Protein AF-A0A0L0CI53-F1 (afdb_monomer_lite)

Structure (mmCIF, N/CA/C/O backbone):
data_AF-A0A0L0CI53-F1
#
_entry.id   AF-A0A0L0CI53-F1
#
loop_
_atom_site.group_PDB
_atom_site.id
_atom_site.type_symbol
_atom_site.label_atom_id
_atom_site.label_alt_id
_atom_site.label_comp_id
_atom_site.label_asym_id
_atom_site.label_entity_id
_atom_site.label_seq_id
_atom_site.pdbx_PDB_ins_code
_atom_site.Cartn_x
_atom_site.Cartn_y
_atom_site.Cartn_z
_atom_site.occupancy
_atom_site.B_iso_or_equiv
_atom_site.auth_seq_id
_atom_site.auth_comp_id
_atom_site.auth_asym_id
_atom_site.auth_atom_id
_atom_site.pdbx_PDB_model_num
ATOM 1 N N . MET A 1 1 ? 27.842 83.727 13.882 1.00 38.47 1 MET A N 1
ATOM 2 C CA . MET A 1 1 ? 26.531 83.174 14.279 1.00 38.47 1 MET A CA 1
ATOM 3 C C . MET A 1 1 ? 26.817 81.833 14.946 1.00 38.47 1 MET A C 1
ATOM 5 O O . MET A 1 1 ? 27.149 80.881 14.260 1.00 38.47 1 MET A O 1
ATOM 9 N N . TYR A 1 2 ? 26.893 81.824 16.279 1.00 37.38 2 TYR A N 1
ATOM 10 C CA . TYR A 1 2 ? 27.384 80.694 17.076 1.00 37.38 2 TYR A CA 1
ATOM 11 C C . TYR A 1 2 ? 26.205 79.851 17.569 1.00 37.38 2 TYR A C 1
ATOM 13 O O . TYR A 1 2 ? 25.352 80.356 18.299 1.00 37.38 2 TYR A O 1
ATOM 21 N N . ALA A 1 3 ? 26.166 78.577 17.178 1.00 42.28 3 ALA A N 1
ATOM 22 C CA . ALA A 1 3 ? 25.222 77.607 17.710 1.00 42.28 3 ALA A CA 1
ATOM 23 C C . ALA A 1 3 ? 25.764 77.042 19.030 1.00 42.28 3 ALA A C 1
ATOM 25 O O . ALA A 1 3 ? 26.822 76.418 19.082 1.00 42.28 3 ALA A O 1
ATOM 26 N N . ARG A 1 4 ? 25.023 77.303 20.106 1.00 44.59 4 ARG A N 1
ATOM 27 C CA . ARG A 1 4 ? 25.157 76.637 21.400 1.00 44.59 4 ARG A CA 1
ATOM 28 C C . ARG A 1 4 ? 24.640 75.207 21.260 1.00 44.59 4 ARG A C 1
ATOM 30 O O . ARG A 1 4 ? 23.515 75.043 20.802 1.00 44.59 4 ARG A O 1
ATOM 37 N N . LEU A 1 5 ? 25.352 74.217 21.790 1.00 39.12 5 LEU A N 1
ATOM 38 C CA . LEU A 1 5 ? 24.662 73.115 22.455 1.00 39.12 5 LEU A CA 1
ATOM 39 C C . LEU A 1 5 ? 25.511 72.526 23.582 1.00 39.12 5 LEU A C 1
ATOM 41 O O . LEU A 1 5 ? 26.650 72.109 23.409 1.00 39.12 5 LEU A O 1
ATOM 45 N N . PHE A 1 6 ? 24.896 72.577 24.755 1.00 41.94 6 PHE A N 1
ATOM 46 C CA . PHE A 1 6 ? 25.242 71.921 26.001 1.00 41.94 6 PHE A CA 1
ATOM 47 C C . PHE A 1 6 ? 25.458 70.409 25.798 1.00 41.94 6 PHE A C 1
ATOM 49 O O . PHE A 1 6 ? 24.703 69.802 25.051 1.00 41.94 6 PHE A O 1
ATOM 56 N N . LEU A 1 7 ? 26.344 69.767 26.565 1.00 40.34 7 LEU A N 1
ATOM 57 C CA . LEU A 1 7 ? 25.910 69.049 27.770 1.00 40.34 7 LEU A CA 1
ATOM 58 C C . LEU A 1 7 ? 27.085 68.429 28.549 1.00 40.34 7 LEU A C 1
ATOM 60 O O . LEU A 1 7 ? 27.955 67.751 28.021 1.00 40.34 7 LEU A O 1
ATOM 64 N N . LYS A 1 8 ? 27.006 68.717 29.846 1.00 39.88 8 LYS A N 1
ATOM 65 C CA . LYS A 1 8 ? 27.589 68.127 31.052 1.00 39.88 8 LYS A CA 1
ATOM 66 C C . LYS A 1 8 ? 28.218 66.726 30.978 1.00 39.88 8 LYS A C 1
ATOM 68 O O . LYS A 1 8 ? 27.642 65.772 30.469 1.00 39.88 8 LYS A O 1
ATOM 73 N N . LEU A 1 9 ? 29.341 66.653 31.696 1.00 41.97 9 LEU A N 1
ATOM 74 C CA . LEU A 1 9 ? 29.988 65.474 32.258 1.00 41.97 9 LEU A CA 1
ATOM 75 C C . LEU A 1 9 ? 29.020 64.541 32.995 1.00 41.97 9 LEU A C 1
ATOM 77 O O . LEU A 1 9 ? 28.257 65.004 33.842 1.00 41.97 9 LEU A O 1
ATOM 81 N N . SER A 1 10 ? 29.238 63.237 32.837 1.00 42.69 10 SER A N 1
ATOM 82 C CA . SER A 1 10 ? 29.373 62.329 33.983 1.00 42.69 10 SER A CA 1
ATOM 83 C C . SER A 1 10 ? 30.010 61.013 33.543 1.00 42.69 10 SER A C 1
ATOM 85 O O . SER A 1 10 ? 29.496 60.315 32.674 1.00 42.69 10 SER A O 1
ATOM 87 N N . ALA A 1 11 ? 31.149 60.715 34.163 1.00 44.19 11 ALA A N 1
ATOM 88 C CA . ALA A 1 11 ? 31.775 59.405 34.207 1.00 44.19 11 ALA A CA 1
ATOM 89 C C . ALA A 1 11 ? 30.772 58.339 34.650 1.00 44.19 11 ALA A C 1
ATOM 91 O O . ALA A 1 11 ? 29.999 58.625 35.550 1.00 44.19 11 ALA A O 1
ATOM 92 N N . PHE A 1 12 ? 30.841 57.127 34.103 1.00 40.69 12 PHE A N 1
ATOM 93 C CA . PHE A 1 12 ? 30.665 55.897 34.878 1.00 40.69 12 PHE A CA 1
ATOM 94 C C . PHE A 1 12 ? 31.180 54.701 34.070 1.00 40.69 12 PHE A C 1
ATOM 96 O O . PHE A 1 12 ? 30.918 54.557 32.879 1.00 40.69 12 PHE A O 1
ATOM 103 N N . TYR A 1 13 ? 31.973 53.889 34.762 1.00 40.25 13 TYR A N 1
ATOM 104 C CA . TYR A 1 13 ? 32.570 52.628 34.345 1.00 40.25 13 TYR A CA 1
ATOM 105 C C . TYR A 1 13 ? 31.549 51.685 33.699 1.00 40.25 13 TYR A C 1
ATOM 107 O O . TYR A 1 13 ? 30.484 51.452 34.268 1.00 40.25 13 TYR A O 1
ATOM 115 N N . VAL A 1 14 ? 31.907 51.071 32.567 1.00 42.47 14 VAL A N 1
ATOM 116 C CA . VAL A 1 14 ? 31.112 49.996 31.960 1.00 42.47 14 VAL A CA 1
ATOM 117 C C . VAL A 1 14 ? 31.977 48.766 31.708 1.00 42.47 14 VAL A C 1
ATOM 119 O O . VAL A 1 14 ? 32.833 48.734 30.831 1.00 42.47 14 VAL A O 1
ATOM 122 N N . LEU A 1 15 ? 31.685 47.781 32.555 1.00 43.50 15 LEU A N 1
ATOM 123 C CA . LEU A 1 15 ? 31.657 46.335 32.360 1.00 43.50 15 LEU A CA 1
ATOM 124 C C . LEU A 1 15 ? 32.836 45.624 31.678 1.00 43.50 15 LEU A C 1
ATOM 126 O O . LEU A 1 15 ? 32.917 45.455 30.465 1.00 43.50 15 LEU A O 1
ATOM 130 N N . ILE A 1 16 ? 33.608 44.989 32.560 1.00 42.44 16 ILE A N 1
ATOM 131 C CA . ILE A 1 16 ? 34.170 43.646 32.416 1.00 42.44 16 ILE A CA 1
ATOM 132 C C . ILE A 1 16 ? 33.132 42.714 31.761 1.00 42.44 16 ILE A C 1
ATOM 134 O O . ILE A 1 16 ? 32.106 42.404 32.363 1.00 42.44 16 ILE A O 1
ATOM 138 N N . SER A 1 17 ? 33.418 42.236 30.550 1.00 42.97 17 SER A N 1
ATOM 139 C CA . SER A 1 17 ? 32.759 41.062 29.970 1.00 42.97 17 SER A CA 1
ATOM 140 C C . SER A 1 17 ? 33.792 39.952 29.839 1.00 42.97 17 SER A C 1
ATOM 142 O O . SER A 1 17 ? 34.625 39.943 28.937 1.00 42.97 17 SER A O 1
ATOM 144 N N . ILE A 1 18 ? 33.755 39.043 30.811 1.00 52.81 18 ILE A N 1
ATOM 145 C CA . ILE A 1 18 ? 34.521 37.800 30.833 1.00 52.81 18 ILE A CA 1
ATOM 146 C C . ILE A 1 18 ? 33.908 36.885 29.775 1.00 52.81 18 ILE A C 1
ATOM 148 O O . ILE A 1 18 ? 32.778 36.417 29.925 1.00 52.81 18 ILE A O 1
ATOM 152 N N . THR A 1 19 ? 34.654 36.606 28.712 1.00 47.81 19 THR A N 1
ATOM 153 C CA . THR A 1 19 ? 34.368 35.509 27.790 1.00 47.81 19 THR A CA 1
ATOM 154 C C . THR A 1 19 ? 34.600 34.189 28.523 1.00 47.81 19 THR A C 1
ATOM 156 O O . THR A 1 19 ? 35.703 33.649 28.563 1.00 47.81 19 THR A O 1
ATOM 159 N N . ARG A 1 20 ? 33.550 33.651 29.152 1.00 46.03 20 ARG A N 1
ATOM 160 C CA . ARG A 1 20 ? 33.553 32.253 29.588 1.00 46.03 20 ARG A CA 1
ATOM 161 C C . ARG A 1 20 ? 33.489 31.373 28.344 1.00 46.03 20 ARG A C 1
ATOM 163 O O . ARG A 1 20 ? 32.424 31.177 27.768 1.00 46.03 20 ARG A O 1
ATOM 170 N N . ALA A 1 21 ? 34.650 30.861 27.946 1.00 44.00 21 ALA A N 1
ATOM 171 C CA . ALA A 1 21 ? 34.757 29.669 27.125 1.00 44.00 21 ALA A CA 1
ATOM 172 C C . ALA A 1 21 ? 33.974 28.552 27.830 1.00 44.00 21 ALA A C 1
ATOM 174 O O . ALA A 1 21 ? 34.361 28.093 28.905 1.00 44.00 21 ALA A O 1
ATOM 175 N N . ALA A 1 22 ? 32.824 28.187 27.266 1.00 50.72 22 ALA A N 1
ATOM 176 C CA . ALA A 1 22 ? 32.089 27.018 27.705 1.00 50.72 22 ALA A CA 1
ATOM 177 C C . ALA A 1 22 ? 32.943 25.787 27.385 1.00 50.72 22 ALA A C 1
ATOM 179 O O . ALA A 1 22 ? 33.333 25.533 26.246 1.00 50.72 22 ALA A O 1
ATOM 180 N N . THR A 1 23 ? 33.284 25.092 28.454 1.00 50.31 23 THR A N 1
ATOM 181 C CA . THR A 1 23 ? 34.071 23.874 28.549 1.00 50.31 23 THR A CA 1
ATOM 182 C C . THR A 1 23 ? 33.493 22.758 27.678 1.00 50.31 23 THR A C 1
ATOM 184 O O . THR A 1 23 ? 32.364 22.323 27.895 1.00 50.31 23 THR A O 1
ATOM 187 N N . PHE A 1 24 ? 34.291 22.244 26.738 1.00 41.44 24 PHE A N 1
ATOM 188 C CA . PHE A 1 24 ? 34.141 20.876 26.241 1.00 41.44 24 PHE A CA 1
ATOM 189 C C . PHE A 1 24 ? 34.674 19.939 27.326 1.00 41.44 24 PHE A C 1
ATOM 191 O O . PHE A 1 24 ? 35.852 19.590 27.334 1.00 41.44 24 PHE A O 1
ATOM 198 N N . ASP A 1 25 ? 33.816 19.584 28.279 1.00 37.97 25 ASP A N 1
ATOM 199 C CA . ASP A 1 25 ? 34.117 18.514 29.223 1.00 37.97 25 ASP A CA 1
ATOM 200 C C . ASP A 1 25 ? 33.684 17.195 28.577 1.00 37.97 25 ASP A C 1
ATOM 202 O O . ASP A 1 25 ? 32.509 16.816 28.557 1.00 37.97 25 ASP A O 1
ATOM 206 N N . LEU A 1 26 ? 34.647 16.551 27.919 1.00 40.91 26 LEU A N 1
ATOM 207 C CA . LEU A 1 26 ? 34.489 15.242 27.306 1.00 40.91 26 LEU A CA 1
ATOM 208 C C . LEU A 1 26 ? 34.436 14.217 28.445 1.00 40.91 26 LEU A C 1
ATOM 210 O O . LEU A 1 26 ? 35.444 13.619 28.819 1.00 40.91 26 LEU A O 1
ATOM 214 N N . CYS A 1 27 ? 33.256 14.040 29.039 1.00 40.44 27 CYS A N 1
ATOM 215 C CA . CYS A 1 27 ? 33.047 13.010 30.043 1.00 40.44 27 CYS A CA 1
ATOM 216 C C . CYS A 1 27 ? 33.107 11.645 29.341 1.00 40.44 27 CYS A C 1
ATOM 218 O O . CYS A 1 27 ? 32.120 11.152 28.794 1.00 40.44 27 CYS A O 1
ATOM 220 N N . VAL A 1 28 ? 34.302 11.051 29.305 1.00 44.72 28 VAL A N 1
ATOM 221 C CA . VAL A 1 28 ? 34.514 9.653 28.925 1.00 44.72 28 VAL A CA 1
ATOM 222 C C . VAL A 1 28 ? 33.888 8.798 30.021 1.00 44.72 28 VAL A C 1
ATOM 224 O O . VAL A 1 28 ? 34.538 8.391 30.984 1.00 44.72 28 VAL A O 1
ATOM 227 N N . THR A 1 29 ? 32.591 8.534 29.899 1.00 44.88 29 THR A N 1
ATOM 228 C CA . THR A 1 29 ? 31.924 7.543 30.735 1.00 44.88 29 THR A CA 1
ATOM 229 C C . THR A 1 29 ? 32.396 6.157 30.315 1.00 44.88 29 THR A C 1
ATOM 231 O O . THR A 1 29 ? 32.061 5.644 29.247 1.00 44.88 29 THR A O 1
ATOM 234 N N . LYS A 1 30 ? 33.244 5.601 31.183 1.00 42.41 30 LYS A N 1
ATOM 235 C CA . LYS A 1 30 ? 33.540 4.185 31.427 1.00 42.41 30 LYS A CA 1
ATOM 236 C C . LYS A 1 30 ? 32.534 3.244 30.737 1.00 42.41 30 LYS A C 1
ATOM 238 O O . LYS A 1 30 ? 31.350 3.261 31.058 1.00 42.41 30 LYS A O 1
ATOM 243 N N . ARG A 1 31 ? 33.013 2.398 29.812 1.00 44.78 31 ARG A N 1
ATOM 244 C CA . ARG A 1 31 ? 32.248 1.254 29.286 1.00 44.78 31 ARG A CA 1
ATOM 245 C C . ARG A 1 31 ? 31.984 0.280 30.431 1.00 44.78 31 ARG A C 1
ATOM 247 O O . ARG A 1 31 ? 32.795 -0.602 30.700 1.00 44.78 31 ARG A O 1
ATOM 254 N N . GLU A 1 32 ? 30.853 0.437 31.099 1.00 40.38 32 GLU A N 1
ATOM 255 C CA . GLU A 1 32 ? 30.241 -0.674 31.807 1.00 40.38 32 GLU A CA 1
ATOM 256 C C . GLU A 1 32 ? 29.561 -1.558 30.765 1.00 40.38 32 GLU A C 1
ATOM 258 O O . GLU A 1 32 ? 28.761 -1.106 29.944 1.00 40.38 32 GLU A O 1
ATOM 263 N N . ASN A 1 33 ? 29.973 -2.822 30.749 1.00 46.28 33 ASN A N 1
ATOM 264 C CA . ASN A 1 33 ? 29.398 -3.873 29.933 1.00 46.28 33 A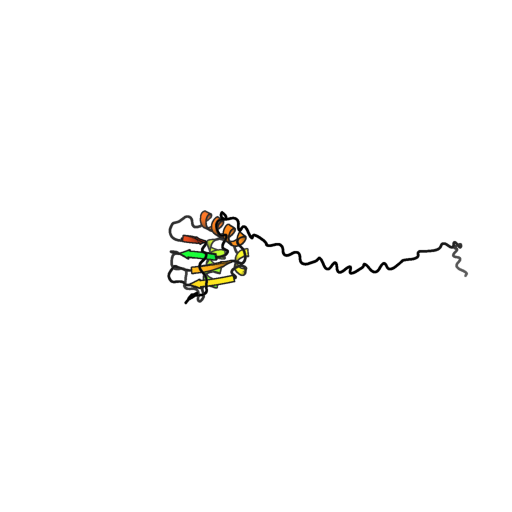SN A CA 1
ATOM 265 C C . ASN A 1 33 ? 27.993 -4.164 30.471 1.00 46.28 33 ASN A C 1
ATOM 267 O O . ASN A 1 33 ? 27.791 -5.086 31.263 1.00 46.28 33 ASN A O 1
ATOM 271 N N . ILE A 1 34 ? 27.028 -3.325 30.092 1.00 46.66 34 ILE A N 1
ATOM 272 C CA . ILE A 1 34 ? 25.620 -3.653 30.245 1.00 46.66 34 ILE A CA 1
ATOM 273 C C . ILE A 1 34 ? 25.396 -4.795 29.263 1.00 46.66 34 ILE A C 1
ATOM 275 O O . ILE A 1 34 ? 25.229 -4.578 28.064 1.00 46.66 34 ILE A O 1
ATOM 279 N N . ASN A 1 35 ? 25.424 -6.020 29.789 1.00 44.78 35 ASN A N 1
ATOM 280 C CA . ASN A 1 35 ? 24.730 -7.151 29.198 1.00 44.78 35 ASN A CA 1
ATOM 281 C C . ASN A 1 35 ? 23.272 -6.712 29.053 1.00 44.78 35 ASN A C 1
ATOM 283 O O . ASN A 1 35 ? 22.452 -6.875 29.961 1.00 44.78 35 ASN A O 1
ATOM 287 N N . ALA A 1 36 ? 22.972 -6.065 27.930 1.00 43.84 36 ALA A N 1
ATOM 288 C CA . ALA A 1 36 ? 21.628 -5.791 27.501 1.00 43.84 36 ALA A CA 1
ATOM 289 C C . ALA A 1 36 ? 21.032 -7.163 27.209 1.00 43.84 36 ALA A C 1
ATOM 291 O O . ALA A 1 36 ? 21.114 -7.680 26.097 1.00 43.84 36 ALA A O 1
ATOM 292 N N . ASN A 1 37 ? 20.452 -7.772 28.244 1.00 45.09 37 ASN A N 1
ATOM 293 C CA . ASN A 1 37 ? 19.339 -8.681 28.073 1.00 45.09 37 ASN A CA 1
ATOM 294 C C . ASN A 1 37 ? 18.271 -7.874 27.334 1.00 45.09 37 ASN A C 1
ATOM 296 O O . ASN A 1 37 ? 17.387 -7.280 27.952 1.00 45.09 37 ASN A O 1
ATOM 300 N N . LEU A 1 38 ? 18.409 -7.813 26.007 1.00 42.50 38 LEU A N 1
ATOM 301 C CA . LEU A 1 38 ? 17.386 -7.434 25.052 1.00 42.50 38 LEU A CA 1
ATOM 302 C C . LEU A 1 38 ? 16.272 -8.461 25.228 1.00 42.50 38 LEU A C 1
ATOM 304 O O . LEU A 1 38 ? 16.146 -9.431 24.485 1.00 42.50 38 LEU A O 1
ATOM 308 N N . ARG A 1 39 ? 15.484 -8.281 26.287 1.00 41.78 39 ARG A N 1
ATOM 309 C CA . ARG A 1 39 ? 14.152 -8.846 26.371 1.00 41.78 39 ARG A CA 1
ATOM 310 C C . ARG A 1 39 ? 13.353 -8.099 25.319 1.00 41.78 39 ARG A C 1
ATOM 312 O O . ARG A 1 39 ? 12.758 -7.066 25.605 1.00 41.78 39 ARG A O 1
ATOM 319 N N . TYR A 1 40 ? 13.422 -8.591 24.087 1.00 40.19 40 TYR A N 1
ATOM 320 C CA . TYR A 1 40 ? 12.445 -8.241 23.076 1.00 40.19 40 TYR A CA 1
ATOM 321 C C . TYR A 1 40 ? 11.074 -8.589 23.667 1.00 40.19 40 TYR A C 1
ATOM 323 O O . TYR A 1 40 ? 10.905 -9.723 24.130 1.00 40.19 40 TYR A O 1
ATOM 331 N N . PRO A 1 41 ? 10.127 -7.641 23.752 1.00 38.84 41 PRO A N 1
ATOM 332 C CA . PRO A 1 41 ? 8.772 -7.977 24.152 1.00 38.84 41 PRO A CA 1
ATOM 333 C C . PRO A 1 41 ? 8.254 -9.052 23.189 1.00 38.84 41 PRO A C 1
ATOM 335 O O . PRO A 1 41 ? 8.203 -8.858 21.979 1.00 38.84 41 PRO A O 1
ATOM 338 N N . VAL A 1 42 ? 7.934 -10.231 23.725 1.00 41.81 42 VAL A N 1
ATOM 339 C CA . VAL A 1 42 ? 7.492 -11.412 22.956 1.00 41.81 42 VAL A CA 1
ATOM 340 C C . VAL A 1 42 ? 6.004 -11.290 22.597 1.00 41.81 42 VAL A C 1
ATOM 342 O O . VAL A 1 42 ? 5.296 -12.286 22.550 1.00 41.81 42 VAL A O 1
ATOM 345 N N . ASN A 1 43 ? 5.479 -10.074 22.418 1.00 46.12 43 ASN A N 1
ATOM 346 C CA . ASN A 1 43 ? 4.037 -9.897 22.251 1.00 46.12 43 ASN A CA 1
ATOM 347 C C . ASN A 1 43 ? 3.608 -8.623 21.514 1.00 46.12 43 ASN A C 1
ATOM 349 O O . ASN A 1 43 ? 2.564 -8.065 21.833 1.00 46.12 43 ASN A O 1
ATOM 353 N N . ASP A 1 44 ? 4.367 -8.206 20.505 1.00 41.44 44 ASP A N 1
ATOM 354 C CA . ASP A 1 44 ? 3.921 -7.159 19.590 1.00 41.44 44 ASP A CA 1
ATOM 355 C C . ASP A 1 44 ? 3.747 -7.781 18.205 1.00 41.44 44 ASP A C 1
ATOM 357 O O . ASP A 1 44 ? 4.671 -8.400 17.667 1.00 41.44 44 ASP A O 1
ATOM 361 N N . GLU A 1 45 ? 2.547 -7.665 17.635 1.00 50.56 45 GLU A N 1
ATOM 362 C CA . GLU A 1 45 ? 2.325 -7.906 16.211 1.00 50.56 45 GLU A CA 1
ATOM 363 C C . GLU A 1 45 ? 3.450 -7.215 15.444 1.00 50.56 45 GLU A C 1
ATOM 365 O O . GLU A 1 45 ? 3.652 -6.010 15.592 1.00 50.56 45 GLU A O 1
ATOM 370 N N . ILE A 1 46 ? 4.247 -7.978 14.694 1.00 56.59 46 ILE A N 1
ATOM 371 C CA . ILE A 1 46 ? 5.434 -7.430 14.043 1.00 56.59 46 ILE A CA 1
ATOM 372 C C . ILE A 1 46 ? 4.969 -6.327 13.092 1.00 56.59 46 ILE A C 1
ATOM 374 O O . ILE A 1 46 ? 4.401 -6.599 12.033 1.00 56.59 46 ILE A O 1
ATOM 378 N N . GLN A 1 47 ? 5.188 -5.077 13.497 1.00 64.50 47 GLN A N 1
ATOM 379 C CA . GLN A 1 47 ? 4.770 -3.909 12.745 1.00 64.50 47 GLN A CA 1
ATOM 380 C C . GLN A 1 47 ? 5.705 -3.795 11.539 1.00 64.50 47 GLN A C 1
ATOM 382 O O . GLN A 1 47 ? 6.858 -3.376 11.643 1.00 64.50 47 GLN A O 1
ATOM 387 N N . THR A 1 48 ? 5.242 -4.264 10.384 1.00 83.31 48 THR A N 1
ATOM 388 C CA . THR A 1 48 ? 6.009 -4.199 9.140 1.00 83.31 48 THR A CA 1
ATOM 389 C C . THR A 1 48 ? 5.602 -2.977 8.341 1.00 83.31 48 THR A C 1
ATOM 391 O O . THR A 1 48 ? 4.412 -2.734 8.155 1.00 83.31 48 THR A O 1
ATOM 394 N N . ASN A 1 49 ? 6.568 -2.310 7.716 1.00 92.06 49 ASN A N 1
ATOM 395 C CA . ASN A 1 49 ? 6.278 -1.254 6.742 1.00 92.06 49 ASN A CA 1
ATOM 396 C C . ASN A 1 49 ? 5.891 -1.810 5.360 1.00 92.06 49 ASN A C 1
ATOM 398 O O . ASN A 1 49 ? 5.860 -1.077 4.374 1.00 92.06 49 ASN A O 1
ATOM 402 N N . ARG A 1 50 ? 5.665 -3.122 5.265 1.00 93.25 50 ARG A N 1
ATOM 403 C CA . ARG A 1 50 ? 5.497 -3.848 4.013 1.00 93.25 50 ARG A CA 1
ATOM 404 C C . ARG A 1 50 ? 4.083 -4.369 3.882 1.00 93.25 50 ARG A C 1
ATOM 406 O O . ARG A 1 50 ? 3.504 -4.910 4.824 1.00 93.25 50 ARG A O 1
ATOM 413 N N . LEU A 1 51 ? 3.568 -4.245 2.674 1.00 93.50 51 LEU A N 1
ATOM 414 C CA . LEU A 1 51 ? 2.205 -4.570 2.315 1.00 93.50 51 LEU A CA 1
ATOM 415 C C . LEU A 1 51 ? 2.197 -5.424 1.052 1.00 93.50 51 LEU A C 1
ATOM 417 O O . LEU A 1 51 ? 3.035 -5.276 0.164 1.00 93.50 51 LEU A O 1
ATOM 421 N N . LEU A 1 52 ? 1.236 -6.337 0.984 1.00 93.12 52 LEU A N 1
ATOM 422 C CA . LEU A 1 52 ? 0.994 -7.180 -0.173 1.00 93.12 52 LEU A CA 1
ATOM 423 C C . LEU A 1 52 ? -0.439 -6.983 -0.646 1.00 93.12 52 LEU A C 1
ATOM 425 O O . LEU A 1 52 ? -1.386 -7.340 0.060 1.00 93.12 52 LEU A O 1
ATOM 429 N N . LEU A 1 53 ? -0.562 -6.428 -1.847 1.00 91.88 53 LEU A N 1
ATOM 430 C CA . LEU A 1 53 ? -1.820 -6.233 -2.551 1.00 91.88 53 LEU A CA 1
ATOM 431 C C . LEU A 1 53 ? -2.089 -7.440 -3.458 1.00 91.88 53 LEU A C 1
ATOM 433 O O . LEU A 1 53 ? -1.217 -7.853 -4.227 1.00 91.88 53 LEU A O 1
ATOM 437 N N . ARG A 1 54 ? -3.289 -8.014 -3.361 1.00 90.06 54 ARG A N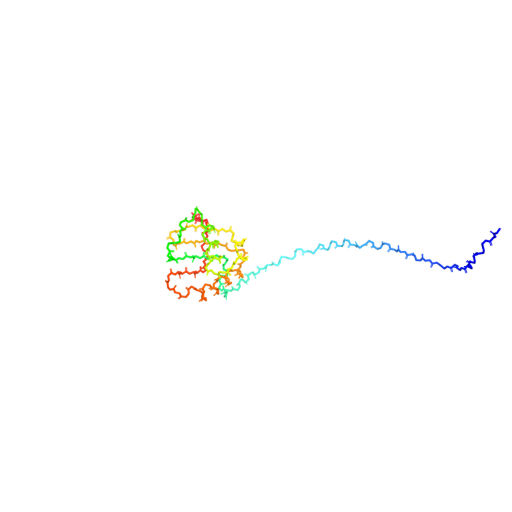 1
ATOM 438 C CA . ARG A 1 54 ? -3.713 -9.206 -4.107 1.00 90.06 54 ARG A CA 1
ATOM 439 C C . ARG A 1 54 ? -5.103 -9.054 -4.692 1.00 90.06 54 ARG A C 1
ATOM 441 O O . ARG A 1 54 ? -5.888 -8.234 -4.221 1.00 90.06 54 ARG A O 1
ATOM 448 N N . ASP A 1 55 ? -5.374 -9.911 -5.671 1.00 84.12 55 ASP A N 1
ATOM 449 C CA . ASP A 1 55 ? -6.689 -10.205 -6.249 1.00 84.12 55 ASP A CA 1
ATOM 450 C C . ASP A 1 55 ? -7.395 -9.031 -6.927 1.00 84.12 55 ASP A C 1
ATOM 452 O O . ASP A 1 55 ? -8.463 -9.222 -7.490 1.00 84.12 55 ASP A O 1
ATOM 456 N N . CYS A 1 56 ? -6.764 -7.857 -6.959 1.00 79.31 56 CYS A N 1
ATOM 457 C CA . CYS A 1 56 ? -7.334 -6.669 -7.560 1.00 79.31 56 CYS A CA 1
ATOM 458 C C . CYS A 1 56 ? -7.640 -6.830 -9.053 1.00 79.31 56 CYS A C 1
ATOM 460 O O . CYS A 1 56 ? -6.816 -7.399 -9.780 1.00 79.31 56 CYS A O 1
ATOM 462 N N . PRO A 1 57 ? -8.767 -6.265 -9.534 1.00 70.19 57 PRO A N 1
ATOM 463 C CA . PRO A 1 57 ? -9.090 -6.255 -10.952 1.00 70.19 57 PRO A CA 1
ATOM 464 C C . PRO A 1 57 ? -7.930 -5.628 -11.717 1.00 70.19 57 PRO A C 1
ATOM 466 O O . PRO A 1 57 ? -7.315 -4.678 -11.230 1.00 70.19 57 PRO A O 1
ATOM 469 N N . ALA A 1 58 ? -7.617 -6.199 -12.884 1.00 56.97 58 ALA A N 1
ATOM 470 C CA . ALA A 1 58 ? -6.474 -5.809 -13.697 1.00 56.97 58 ALA A CA 1
ATOM 471 C C . ALA A 1 58 ? -6.461 -4.288 -13.899 1.00 56.97 58 ALA A C 1
ATOM 473 O O . ALA A 1 58 ? -7.216 -3.739 -14.703 1.00 56.97 58 ALA A O 1
ATOM 474 N N . TYR A 1 59 ? -5.618 -3.602 -13.131 1.00 62.53 59 TYR A N 1
ATOM 475 C CA . TYR A 1 59 ? -5.345 -2.196 -13.351 1.00 62.53 59 TYR A CA 1
ATOM 476 C C . TYR A 1 59 ? -4.589 -2.080 -14.675 1.00 62.53 59 TYR A C 1
ATOM 478 O O . TYR A 1 59 ? -3.837 -3.002 -15.012 1.00 62.53 59 TYR A O 1
ATOM 486 N N . PRO A 1 60 ? -4.814 -1.004 -15.455 1.00 57.75 60 PRO A N 1
ATOM 487 C CA . PRO A 1 60 ? -4.118 -0.819 -16.722 1.00 57.75 60 PRO A CA 1
ATOM 488 C C . PRO A 1 60 ? -2.632 -1.051 -16.478 1.00 57.75 60 PRO A C 1
ATOM 490 O O . PRO A 1 60 ? -2.088 -0.479 -15.535 1.00 57.75 60 PRO A O 1
ATOM 493 N N . PHE A 1 61 ? -2.031 -1.961 -17.251 1.00 54.25 61 PHE A N 1
ATOM 494 C CA . PHE A 1 61 ? -0.629 -2.336 -17.106 1.00 54.25 61 PHE A CA 1
ATOM 495 C C . PHE A 1 61 ? 0.209 -1.062 -17.049 1.00 54.25 61 PHE A C 1
ATOM 497 O O . PHE A 1 61 ? 0.339 -0.351 -18.042 1.00 54.25 61 PHE A O 1
ATOM 504 N N . VAL A 1 62 ? 0.714 -0.753 -15.858 1.00 63.53 62 VAL A N 1
ATOM 505 C CA . VAL A 1 62 ? 1.682 0.316 -15.662 1.00 63.53 62 VAL A CA 1
ATOM 506 C C . VAL A 1 62 ? 3.055 -0.324 -15.784 1.00 63.53 62 VAL A C 1
ATOM 508 O O . VAL A 1 62 ? 3.288 -1.392 -15.208 1.00 63.53 62 VAL A O 1
ATOM 511 N N . ASP A 1 63 ? 3.953 0.329 -16.519 1.00 73.56 63 ASP A N 1
ATOM 512 C CA . ASP A 1 63 ? 5.265 -0.209 -16.900 1.00 73.56 63 ASP A CA 1
ATOM 513 C C . ASP A 1 63 ? 6.142 -0.618 -15.702 1.00 73.56 63 ASP A C 1
ATOM 515 O O . ASP A 1 63 ? 7.075 -1.406 -15.854 1.00 73.56 63 ASP A O 1
ATOM 519 N N . ASN A 1 64 ? 5.846 -0.130 -14.489 1.00 86.38 64 ASN A N 1
ATOM 520 C CA . ASN A 1 64 ? 6.529 -0.554 -13.273 1.00 86.38 64 ASN A CA 1
ATOM 521 C C . ASN A 1 64 ? 5.599 -0.669 -12.046 1.00 86.38 64 ASN A C 1
ATOM 523 O O . ASN A 1 64 ? 4.529 -0.066 -11.951 1.00 86.38 64 ASN A O 1
ATOM 527 N N . ALA A 1 65 ? 6.041 -1.481 -11.082 1.00 90.12 65 ALA A N 1
ATOM 528 C CA . ALA A 1 65 ? 5.326 -1.789 -9.843 1.00 90.12 65 ALA A CA 1
ATOM 529 C C . ALA A 1 65 ? 5.115 -0.565 -8.931 1.00 90.12 65 ALA A C 1
ATOM 531 O O . ALA A 1 65 ? 4.129 -0.500 -8.197 1.00 90.12 65 ALA A O 1
ATOM 532 N N . VAL A 1 66 ? 6.036 0.402 -8.968 1.00 92.31 66 VAL A N 1
ATOM 533 C CA . VAL A 1 66 ? 5.981 1.597 -8.115 1.00 92.31 66 VAL A CA 1
ATOM 534 C C . VAL A 1 66 ? 4.866 2.528 -8.575 1.00 92.31 66 VAL A C 1
ATOM 536 O O . VAL A 1 66 ? 4.052 2.947 -7.758 1.00 92.31 66 VAL A O 1
ATOM 539 N N . ASP A 1 67 ? 4.776 2.801 -9.872 1.00 91.06 67 ASP A N 1
ATOM 540 C CA . ASP A 1 67 ? 3.754 3.670 -10.452 1.00 91.06 67 ASP A CA 1
ATOM 541 C C . ASP A 1 67 ? 2.357 3.051 -10.333 1.00 91.06 67 ASP A C 1
ATOM 543 O O . ASP A 1 67 ? 1.378 3.762 -10.100 1.00 91.06 67 ASP A O 1
ATOM 547 N N . HIS A 1 68 ? 2.264 1.718 -10.384 1.00 90.75 68 HIS A N 1
ATOM 548 C CA . HIS A 1 68 ? 1.032 1.008 -10.052 1.00 90.75 68 HIS A CA 1
ATOM 549 C C . HIS A 1 68 ? 0.594 1.306 -8.607 1.00 90.75 68 HIS A C 1
ATOM 551 O O . HIS A 1 68 ? -0.537 1.748 -8.390 1.00 90.75 68 HIS A O 1
ATOM 557 N N . ILE A 1 69 ? 1.479 1.146 -7.613 1.00 92.56 69 ILE A N 1
ATOM 558 C CA . ILE A 1 69 ? 1.138 1.470 -6.218 1.00 92.56 69 ILE A CA 1
ATOM 559 C C . ILE A 1 69 ? 0.867 2.962 -6.021 1.00 92.56 69 ILE A C 1
ATOM 561 O O . ILE A 1 69 ? -0.064 3.295 -5.293 1.00 92.56 69 ILE A O 1
ATOM 565 N N . ARG A 1 70 ? 1.594 3.867 -6.689 1.00 92.81 70 ARG A N 1
ATOM 566 C CA . ARG A 1 70 ? 1.284 5.307 -6.644 1.00 92.81 70 ARG A CA 1
ATOM 567 C C . ARG A 1 70 ? -0.133 5.570 -7.121 1.00 92.81 70 ARG A C 1
ATOM 569 O O . ARG A 1 70 ? -0.909 6.176 -6.393 1.00 92.81 70 ARG A O 1
ATOM 576 N N . SER A 1 71 ? -0.497 5.052 -8.292 1.00 90.88 71 SER A N 1
ATOM 577 C CA . SER A 1 71 ? -1.849 5.201 -8.831 1.00 90.88 71 SER A CA 1
ATOM 578 C C . SER A 1 71 ? -2.900 4.611 -7.890 1.00 90.88 71 SER A C 1
ATOM 580 O O . SER A 1 71 ? -3.941 5.221 -7.668 1.00 90.88 71 SER A O 1
ATOM 582 N N . PHE A 1 72 ? -2.625 3.460 -7.277 1.00 90.38 72 PHE A N 1
ATOM 583 C CA . PHE A 1 72 ? -3.520 2.856 -6.295 1.00 90.38 72 PHE A CA 1
ATOM 584 C C . PHE A 1 72 ? -3.704 3.742 -5.049 1.00 90.38 72 PHE A C 1
ATOM 586 O O . PHE A 1 72 ? -4.831 4.062 -4.675 1.00 90.38 72 PHE A O 1
ATOM 593 N N . ILE A 1 73 ? -2.613 4.198 -4.433 1.00 92.44 73 ILE A N 1
ATOM 594 C CA . ILE A 1 73 ? -2.641 5.038 -3.228 1.00 92.44 73 ILE A CA 1
ATOM 595 C C . ILE A 1 73 ? -3.305 6.393 -3.517 1.00 92.44 73 ILE A C 1
ATOM 597 O O . ILE A 1 73 ? -4.179 6.826 -2.769 1.00 92.44 73 ILE A O 1
ATOM 601 N N . VAL A 1 74 ? -2.943 7.044 -4.622 1.00 93.19 74 VAL A N 1
ATOM 602 C CA . VAL A 1 74 ? -3.468 8.365 -4.993 1.00 93.19 74 VAL A CA 1
ATOM 603 C C . VAL A 1 74 ? -4.925 8.260 -5.439 1.00 93.19 74 VAL A C 1
ATOM 605 O O . VAL A 1 74 ? -5.783 8.947 -4.902 1.00 93.19 74 VAL A O 1
ATOM 608 N N . ASN A 1 75 ? -5.237 7.375 -6.387 1.00 90.06 75 ASN A N 1
ATOM 609 C CA . ASN A 1 75 ? -6.532 7.395 -7.072 1.00 90.06 75 ASN A CA 1
ATOM 610 C C . ASN A 1 75 ? -7.593 6.504 -6.417 1.00 90.06 75 ASN A C 1
ATOM 612 O O . ASN A 1 75 ? -8.783 6.713 -6.648 1.00 90.06 75 ASN A O 1
ATOM 616 N N . LYS A 1 76 ? -7.196 5.473 -5.658 1.00 88.81 76 LYS A N 1
ATOM 617 C CA . LYS A 1 76 ? -8.144 4.550 -5.002 1.00 88.81 76 LYS A CA 1
ATOM 618 C C . LYS A 1 76 ? -8.263 4.805 -3.513 1.00 88.81 76 LYS A C 1
ATOM 620 O O . LYS A 1 76 ? -9.371 4.741 -2.986 1.00 88.81 76 LYS A O 1
ATOM 625 N N . LEU A 1 77 ? -7.153 5.118 -2.850 1.00 91.19 77 LEU A N 1
ATOM 626 C CA . LEU A 1 77 ? -7.167 5.428 -1.422 1.00 91.19 77 LEU A CA 1
ATOM 627 C C . LEU A 1 77 ? -7.314 6.927 -1.130 1.00 91.19 77 LEU A C 1
ATOM 629 O O . LEU A 1 77 ? -7.785 7.257 -0.046 1.00 91.19 77 LEU A O 1
ATOM 633 N N . ASP A 1 78 ? -7.053 7.817 -2.101 1.00 94.00 78 ASP A N 1
ATOM 634 C CA . ASP A 1 78 ? -7.056 9.287 -1.922 1.00 94.00 78 ASP A CA 1
ATOM 635 C C . ASP A 1 78 ? -6.034 9.734 -0.872 1.00 94.00 78 ASP A C 1
ATOM 637 O O . ASP A 1 78 ? -6.311 10.521 0.030 1.00 94.00 78 ASP A O 1
ATOM 641 N N . LEU A 1 79 ? -4.833 9.167 -0.974 1.00 95.81 79 LEU A N 1
ATOM 642 C CA . LEU A 1 79 ? -3.711 9.445 -0.082 1.00 95.81 79 LEU A CA 1
ATOM 643 C C . LEU A 1 79 ? -2.538 10.064 -0.865 1.00 95.81 79 LEU A C 1
ATOM 645 O O . LEU A 1 79 ? -1.442 9.496 -0.887 1.00 95.81 79 LEU A O 1
ATOM 649 N N . PRO A 1 80 ? -2.724 11.216 -1.542 1.00 96.19 80 PRO A N 1
ATOM 650 C CA . PRO A 1 80 ? -1.699 11.788 -2.415 1.00 96.19 80 PRO A CA 1
ATOM 651 C C . PRO A 1 80 ? -0.398 12.138 -1.680 1.00 96.19 80 PRO A C 1
ATOM 653 O O . PRO A 1 80 ? 0.688 12.030 -2.242 1.00 96.19 80 PRO A O 1
ATOM 656 N N . HIS A 1 81 ? -0.464 12.482 -0.392 1.00 96.31 81 HIS A N 1
ATOM 657 C CA . HIS A 1 81 ? 0.722 12.772 0.425 1.00 96.31 81 HIS A CA 1
ATOM 658 C C . HIS A 1 81 ? 1.604 11.545 0.704 1.00 96.31 81 HIS A C 1
ATOM 660 O O . HIS A 1 81 ? 2.741 11.705 1.160 1.00 96.31 81 HIS A O 1
ATOM 666 N N . LEU A 1 82 ? 1.109 10.330 0.447 1.00 96.19 82 LEU A N 1
ATOM 667 C CA . LEU A 1 82 ? 1.866 9.088 0.612 1.00 96.19 82 LEU A CA 1
ATOM 668 C C . LEU A 1 82 ? 2.568 8.626 -0.672 1.00 96.19 82 LEU A C 1
ATOM 670 O O . LEU A 1 82 ? 3.391 7.714 -0.600 1.00 96.19 82 LEU A O 1
ATOM 674 N N . GLU A 1 83 ? 2.315 9.263 -1.819 1.00 93.25 83 GLU A N 1
ATOM 675 C CA . GLU A 1 83 ? 2.897 8.897 -3.121 1.00 93.25 83 GLU A CA 1
ATOM 676 C C . GLU A 1 83 ? 4.432 8.778 -3.069 1.00 93.25 83 GLU A C 1
ATOM 678 O O . GLU A 1 83 ? 5.022 7.795 -3.520 1.00 93.25 83 GLU A O 1
ATOM 683 N N . TRP A 1 84 ? 5.083 9.758 -2.440 1.00 93.19 84 TRP A N 1
ATOM 684 C CA . TRP A 1 84 ? 6.543 9.860 -2.332 1.00 93.19 84 TRP A CA 1
ATOM 685 C C . TRP A 1 84 ? 7.126 9.077 -1.154 1.00 93.19 84 TRP A C 1
ATOM 687 O O . TRP A 1 84 ? 8.322 9.149 -0.881 1.00 93.19 84 TRP A O 1
ATOM 697 N N . ARG A 1 85 ? 6.280 8.347 -0.420 1.00 95.94 85 ARG A N 1
ATOM 698 C CA . ARG A 1 85 ? 6.672 7.551 0.749 1.00 95.94 85 ARG A CA 1
ATOM 699 C C . ARG A 1 85 ? 6.818 6.065 0.436 1.00 95.94 85 ARG A C 1
ATOM 701 O O . ARG A 1 85 ? 7.147 5.302 1.342 1.00 95.94 85 ARG A O 1
ATOM 708 N N . ILE A 1 86 ? 6.587 5.661 -0.811 1.00 95.50 86 ILE A N 1
ATOM 709 C CA . ILE A 1 86 ? 6.850 4.305 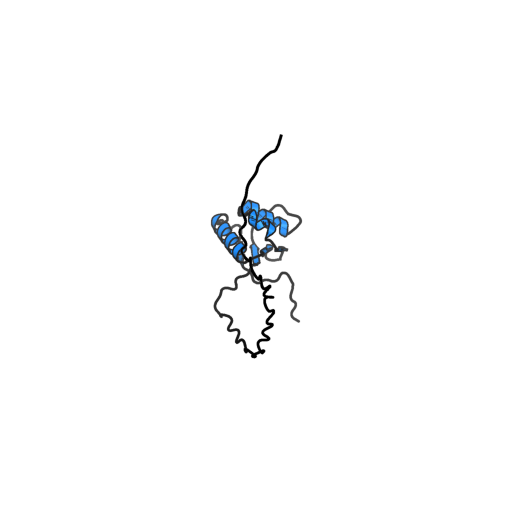-1.296 1.00 95.50 86 ILE A CA 1
ATOM 710 C C . ILE A 1 86 ? 8.361 4.165 -1.499 1.00 95.50 86 ILE A C 1
ATOM 712 O O . ILE A 1 86 ? 8.945 4.859 -2.329 1.00 95.50 86 ILE A O 1
ATOM 716 N N . LEU A 1 87 ? 8.997 3.275 -0.741 1.00 94.44 87 LEU A N 1
ATOM 717 C CA . LEU A 1 87 ? 10.435 3.016 -0.843 1.00 94.44 87 LEU A CA 1
ATOM 718 C C . LEU A 1 87 ? 10.755 2.059 -1.991 1.00 94.44 87 LEU A C 1
ATOM 720 O O . LEU A 1 87 ? 11.739 2.241 -2.702 1.00 94.44 87 LEU A O 1
ATOM 724 N N . GLN A 1 88 ? 9.930 1.026 -2.157 1.00 93.69 88 GLN A N 1
ATOM 725 C CA . GLN A 1 88 ? 10.110 0.002 -3.181 1.00 93.69 88 GLN A CA 1
ATOM 726 C C . GLN A 1 88 ? 8.805 -0.748 -3.440 1.00 93.69 88 GLN A C 1
ATOM 728 O O . GLN A 1 88 ? 7.959 -0.868 -2.553 1.00 93.69 88 GLN A O 1
ATOM 733 N N . ALA A 1 89 ? 8.660 -1.275 -4.655 1.00 93.38 89 ALA A N 1
ATOM 734 C CA . ALA A 1 89 ? 7.562 -2.148 -5.043 1.00 93.38 89 ALA A CA 1
ATOM 735 C C . ALA A 1 89 ? 8.035 -3.173 -6.082 1.00 93.38 89 ALA A C 1
ATOM 737 O O . ALA A 1 89 ? 8.873 -2.862 -6.927 1.00 93.38 89 ALA A O 1
ATOM 738 N N . THR A 1 90 ? 7.497 -4.390 -6.029 1.00 91.44 90 THR A N 1
ATOM 739 C CA . THR A 1 90 ? 7.793 -5.456 -6.991 1.00 91.44 90 THR A CA 1
ATOM 740 C C . THR A 1 90 ? 6.590 -6.369 -7.209 1.00 91.44 90 THR A C 1
ATOM 742 O O . THR A 1 90 ? 5.820 -6.648 -6.285 1.00 91.44 90 THR A O 1
ATOM 745 N N . TYR A 1 91 ? 6.442 -6.863 -8.436 1.00 89.38 91 TYR A N 1
ATOM 746 C CA . TYR A 1 91 ? 5.480 -7.914 -8.742 1.00 89.38 91 TYR A CA 1
ATOM 747 C C . TYR A 1 91 ? 6.027 -9.266 -8.277 1.00 89.38 91 TYR A C 1
ATOM 749 O O . TYR A 1 91 ? 7.181 -9.612 -8.520 1.00 89.38 91 TYR A O 1
ATOM 757 N N . THR A 1 92 ? 5.184 -10.039 -7.603 1.00 87.31 92 THR A N 1
ATOM 758 C CA . THR A 1 92 ? 5.487 -11.390 -7.123 1.00 87.31 92 THR A CA 1
ATOM 759 C C . THR A 1 92 ? 4.459 -12.378 -7.661 1.00 87.31 92 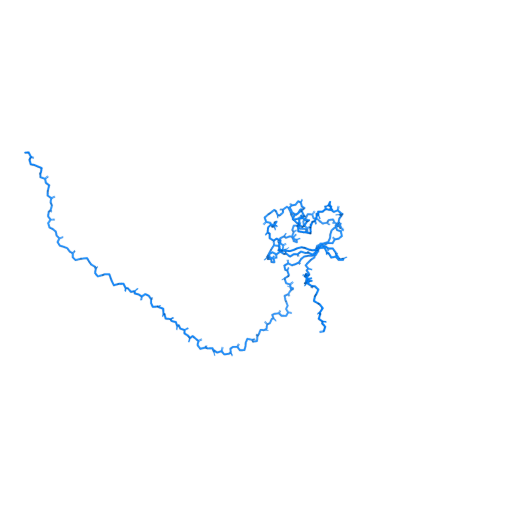THR A C 1
ATOM 761 O O . THR A 1 92 ? 3.382 -11.989 -8.111 1.00 87.31 92 THR A O 1
ATOM 764 N N . ASP A 1 93 ? 4.748 -13.669 -7.518 1.00 83.75 93 ASP A N 1
ATOM 765 C CA . ASP A 1 93 ? 3.809 -14.770 -7.769 1.00 83.75 93 ASP A CA 1
ATOM 766 C C . ASP A 1 93 ? 2.485 -14.634 -6.995 1.00 83.75 93 ASP A C 1
ATOM 768 O O . ASP A 1 93 ? 1.462 -15.174 -7.406 1.00 83.75 93 ASP A O 1
ATOM 772 N N . LYS A 1 94 ? 2.492 -13.909 -5.868 1.00 85.50 94 LYS A N 1
ATOM 773 C CA . LYS A 1 94 ? 1.332 -13.747 -4.977 1.00 85.50 94 LYS A CA 1
ATOM 774 C C . LYS A 1 94 ? 0.683 -12.370 -5.052 1.00 85.50 94 LYS A C 1
ATOM 776 O O . LYS A 1 94 ? -0.123 -12.078 -4.173 1.00 85.50 94 LYS A O 1
ATOM 781 N N . GLY A 1 95 ? 1.065 -11.517 -6.002 1.00 89.06 95 GLY A N 1
ATOM 782 C CA . GLY A 1 95 ? 0.567 -10.143 -6.124 1.00 89.06 95 GLY A CA 1
ATOM 783 C C . GLY A 1 95 ? 1.665 -9.085 -6.011 1.00 89.06 95 GLY A C 1
ATOM 784 O O . GLY A 1 95 ? 2.843 -9.366 -6.231 1.00 89.06 95 GLY A O 1
ATOM 785 N N . LEU A 1 96 ? 1.280 -7.860 -5.668 1.00 91.25 96 LEU A N 1
ATOM 786 C CA . LEU A 1 96 ? 2.150 -6.685 -5.671 1.00 91.25 96 LEU A CA 1
ATOM 787 C C . LEU A 1 96 ? 2.647 -6.380 -4.252 1.00 91.25 96 LEU A C 1
ATOM 789 O O . LEU A 1 96 ? 1.872 -5.992 -3.376 1.00 91.25 96 LEU A O 1
ATOM 793 N N . LEU A 1 97 ? 3.941 -6.606 -4.023 1.00 92.75 97 LEU A N 1
ATOM 794 C CA . LEU A 1 97 ? 4.619 -6.353 -2.753 1.00 92.75 97 LEU A CA 1
ATOM 795 C C . LEU A 1 97 ? 5.197 -4.939 -2.765 1.00 92.75 97 LEU A C 1
ATOM 797 O O . LEU A 1 97 ? 5.889 -4.578 -3.714 1.00 92.75 97 LEU A O 1
ATOM 801 N N . PHE A 1 98 ? 4.971 -4.162 -1.710 1.00 94.62 98 PHE A N 1
ATOM 802 C CA . PHE A 1 98 ? 5.526 -2.815 -1.589 1.00 94.62 98 PHE A CA 1
ATOM 803 C C . PHE A 1 98 ? 5.878 -2.449 -0.149 1.00 94.62 98 PHE A C 1
ATOM 805 O O . PHE A 1 98 ? 5.384 -3.051 0.804 1.00 94.62 98 PHE A O 1
ATOM 812 N N . GLU A 1 99 ? 6.782 -1.484 -0.004 1.00 95.44 99 GLU A N 1
ATOM 813 C CA . GLU A 1 99 ? 7.287 -0.996 1.276 1.00 95.44 99 GLU A CA 1
ATOM 814 C C . GLU A 1 99 ? 7.120 0.514 1.382 1.00 95.44 99 GLU A C 1
ATOM 816 O O . GLU A 1 99 ? 7.465 1.259 0.463 1.00 95.44 99 GLU A O 1
ATOM 821 N N . MET A 1 100 ? 6.613 0.954 2.528 1.00 96.31 100 MET A N 1
ATOM 822 C CA . MET A 1 100 ? 6.422 2.357 2.872 1.00 96.31 100 MET A CA 1
ATOM 823 C C . MET A 1 100 ? 7.547 2.859 3.781 1.00 96.31 100 MET A C 1
ATOM 825 O O . MET A 1 100 ? 8.221 2.088 4.459 1.00 96.31 100 MET A O 1
ATOM 829 N N . SER A 1 101 ? 7.722 4.178 3.855 1.00 94.25 101 SER A N 1
ATOM 830 C CA . SER A 1 101 ? 8.772 4.787 4.681 1.00 94.25 101 SER A CA 1
ATOM 831 C C . SER A 1 101 ? 8.567 4.650 6.193 1.00 94.25 101 SER A C 1
ATOM 833 O O . SER A 1 101 ? 9.516 4.829 6.953 1.00 94.25 101 SER A O 1
ATOM 835 N N . SER A 1 102 ? 7.351 4.340 6.651 1.00 93.44 102 SER A N 1
ATOM 836 C CA . SER A 1 102 ? 7.035 4.142 8.066 1.00 93.44 102 SER A CA 1
ATOM 837 C C . SER A 1 102 ? 5.799 3.263 8.259 1.00 93.44 102 SER A C 1
ATOM 839 O O . SER A 1 102 ? 4.958 3.147 7.363 1.00 93.44 102 SER A O 1
ATOM 841 N N . SER A 1 103 ? 5.665 2.697 9.460 1.00 90.75 103 SER A N 1
ATOM 842 C CA . SER A 1 103 ? 4.507 1.901 9.871 1.00 90.75 103 SER A CA 1
ATOM 843 C C . SER A 1 103 ? 3.239 2.744 9.983 1.00 90.75 103 SER A C 1
ATOM 845 O O . SER A 1 103 ? 2.164 2.286 9.617 1.00 90.75 103 SER A O 1
ATOM 847 N N . LYS A 1 104 ? 3.368 4.021 10.359 1.00 92.81 104 LYS A N 1
ATOM 848 C CA . LYS A 1 104 ? 2.249 4.972 10.365 1.00 92.81 104 LYS A CA 1
ATOM 849 C C . LYS A 1 104 ? 1.616 5.146 8.979 1.00 92.81 104 LYS A C 1
ATOM 851 O O . LYS A 1 104 ? 0.399 5.219 8.868 1.00 92.81 104 LYS A O 1
ATOM 856 N N . ASN A 1 105 ? 2.425 5.178 7.914 1.00 94.69 105 ASN A N 1
ATOM 857 C C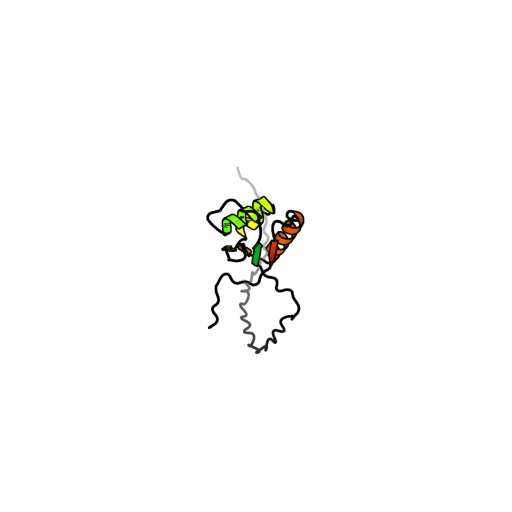A . ASN A 1 105 ? 1.878 5.236 6.555 1.00 94.69 105 ASN A CA 1
ATOM 858 C C . ASN A 1 105 ? 1.102 3.946 6.217 1.00 94.69 105 ASN A C 1
ATOM 860 O O . ASN A 1 105 ? 0.131 3.990 5.471 1.00 94.69 105 ASN A O 1
ATOM 864 N N . VAL A 1 106 ? 1.550 2.794 6.733 1.00 93.62 106 VAL A N 1
ATOM 865 C CA . VAL A 1 106 ? 0.873 1.502 6.540 1.00 93.62 106 VAL A CA 1
ATOM 866 C C . VAL A 1 106 ? -0.480 1.487 7.241 1.00 93.62 106 VAL A C 1
ATOM 868 O O . VAL A 1 106 ? -1.459 1.063 6.635 1.00 93.62 106 VAL A O 1
ATOM 871 N N . GLU A 1 107 ? -0.549 1.975 8.476 1.00 93.88 107 GLU A N 1
ATOM 872 C CA . GLU A 1 107 ? -1.803 2.098 9.229 1.00 93.88 107 GLU A CA 1
ATOM 873 C C . GLU A 1 107 ? -2.823 2.961 8.483 1.00 93.88 107 GLU A C 1
ATOM 875 O O . GLU A 1 107 ? -3.947 2.519 8.260 1.00 93.88 107 GLU A O 1
ATOM 880 N N . GLU A 1 108 ? -2.405 4.136 8.006 1.00 94.88 108 GLU A N 1
ATOM 881 C CA . GLU A 1 108 ? -3.262 5.047 7.238 1.00 94.88 108 GLU A CA 1
ATOM 882 C C . GLU A 1 108 ? -3.780 4.403 5.939 1.00 94.88 108 GLU A C 1
ATOM 884 O O . GLU A 1 108 ? -4.957 4.522 5.592 1.00 94.88 108 GLU A O 1
ATOM 889 N N . ILE A 1 109 ? -2.918 3.661 5.237 1.00 94.38 109 ILE A N 1
ATOM 890 C CA . ILE A 1 109 ? -3.300 2.905 4.040 1.00 94.38 109 ILE A CA 1
ATOM 891 C C . ILE A 1 109 ? -4.336 1.829 4.374 1.00 94.38 109 ILE A C 1
ATOM 893 O O . ILE A 1 109 ? -5.313 1.685 3.642 1.00 94.38 109 ILE A O 1
ATOM 897 N N . LEU A 1 110 ? -4.131 1.058 5.445 1.00 93.00 110 LEU A N 1
ATOM 898 C CA . LEU A 1 110 ? -5.047 -0.011 5.850 1.00 93.00 110 LEU A CA 1
ATOM 899 C C . LEU A 1 110 ? -6.407 0.545 6.278 1.00 93.00 110 LEU A C 1
ATOM 901 O O . LEU A 1 110 ? -7.436 -0.026 5.915 1.00 93.00 110 LEU A O 1
ATOM 905 N N . GLU A 1 111 ? -6.414 1.667 6.995 1.00 93.38 111 GLU A N 1
ATOM 906 C CA . GLU A 1 111 ? -7.632 2.365 7.397 1.00 93.38 111 GLU A CA 1
ATOM 907 C C . GLU A 1 111 ? -8.424 2.835 6.170 1.00 93.38 111 GLU A C 1
ATOM 909 O O . GLU A 1 111 ? -9.590 2.468 6.008 1.00 93.38 111 GLU A O 1
ATOM 914 N N . GLN A 1 112 ? -7.786 3.554 5.239 1.00 92.94 112 GLN A N 1
ATOM 915 C CA . GLN A 1 112 ? -8.461 3.989 4.010 1.00 92.94 112 GLN A CA 1
ATOM 916 C C . GLN A 1 112 ? -8.894 2.817 3.131 1.00 92.94 112 GLN A C 1
ATOM 918 O O . GLN A 1 112 ? -9.963 2.865 2.519 1.00 92.94 112 GLN A O 1
ATOM 923 N N . PHE A 1 113 ? -8.104 1.745 3.080 1.00 90.62 113 PHE A N 1
ATOM 924 C CA . PHE A 1 113 ? -8.460 0.537 2.345 1.00 90.62 113 PHE A CA 1
ATOM 925 C C . PHE A 1 113 ? -9.741 -0.093 2.904 1.00 90.62 113 PHE A C 1
ATOM 927 O O . PHE A 1 113 ? -10.655 -0.407 2.140 1.00 90.62 113 PHE A O 1
ATOM 934 N N . ALA A 1 114 ? -9.844 -0.217 4.231 1.00 89.19 114 ALA A N 1
ATOM 935 C CA . ALA A 1 114 ? -11.027 -0.749 4.900 1.00 89.19 114 ALA A CA 1
ATOM 936 C C . ALA A 1 114 ? -12.274 0.131 4.704 1.00 89.19 114 ALA A C 1
ATOM 938 O O . ALA A 1 114 ? -13.388 -0.394 4.680 1.00 89.19 114 ALA A O 1
ATOM 939 N N . LEU A 1 115 ? -12.103 1.446 4.544 1.00 88.12 115 LEU A N 1
ATOM 940 C CA . LEU A 1 115 ? -13.201 2.384 4.300 1.00 88.12 115 LEU A CA 1
ATOM 941 C C . LEU A 1 115 ? -13.667 2.392 2.837 1.00 88.12 115 LEU A C 1
ATOM 943 O O . LEU A 1 115 ? -14.868 2.426 2.578 1.00 88.12 115 LEU A O 1
ATOM 947 N N . LYS A 1 116 ? -12.737 2.373 1.875 1.00 83.44 116 LYS A N 1
ATOM 948 C CA . LYS A 1 116 ? -13.041 2.625 0.453 1.00 83.44 116 LYS A CA 1
ATOM 949 C C . LYS A 1 116 ? -13.200 1.376 -0.396 1.00 83.44 116 LYS A C 1
ATOM 951 O O . LYS A 1 116 ? -13.944 1.390 -1.372 1.00 83.44 116 LYS A O 1
ATOM 956 N N . LEU A 1 117 ? -12.492 0.305 -0.054 1.00 78.31 117 LEU A N 1
ATOM 957 C CA . LEU A 1 117 ? -12.377 -0.900 -0.878 1.00 78.31 117 LEU A CA 1
ATOM 958 C C . LEU A 1 117 ? -12.960 -2.126 -0.169 1.00 78.31 117 LEU A C 1
ATOM 960 O O . LEU A 1 117 ? -12.530 -3.250 -0.393 1.00 78.31 117 LEU A O 1
ATOM 964 N N . GLN A 1 118 ? -14.002 -1.915 0.639 1.00 64.31 118 GLN A N 1
ATOM 965 C CA . GLN A 1 118 ? -14.734 -2.950 1.382 1.00 64.31 118 GLN A CA 1
ATOM 966 C C . GLN A 1 118 ? -15.355 -4.061 0.500 1.00 64.31 118 GLN A C 1
ATOM 968 O O . GLN A 1 118 ? -15.847 -5.066 1.016 1.00 64.31 118 GLN A O 1
ATOM 973 N N . ASN A 1 119 ? -15.314 -3.909 -0.827 1.00 55.53 119 ASN A N 1
ATOM 974 C CA . ASN A 1 119 ? -15.748 -4.914 -1.789 1.00 55.53 119 ASN A CA 1
ATOM 975 C C . ASN A 1 119 ? -14.630 -5.931 -2.064 1.00 55.53 119 ASN A C 1
ATOM 977 O O . ASN A 1 119 ? -13.491 -5.567 -2.338 1.00 55.53 119 ASN A O 1
ATOM 981 N N . LYS A 1 120 ? -14.997 -7.220 -2.025 1.00 63.47 120 LYS A N 1
ATOM 982 C CA . LYS A 1 120 ? -14.160 -8.444 -2.048 1.00 63.47 120 LYS A CA 1
ATOM 983 C C . LYS A 1 120 ? -13.180 -8.612 -3.226 1.00 63.47 120 LYS A C 1
ATOM 985 O O . LYS A 1 120 ? -12.604 -9.683 -3.379 1.00 63.47 120 LYS A O 1
ATOM 990 N N . GLU A 1 121 ? -13.014 -7.606 -4.068 1.00 77.19 121 GLU A N 1
ATOM 991 C CA . GLU A 1 121 ? -12.198 -7.668 -5.277 1.00 77.19 121 GLU A CA 1
ATOM 992 C C . GLU A 1 121 ? -10.723 -7.371 -5.018 1.00 77.19 121 GLU A C 1
ATOM 994 O O . GLU A 1 121 ? -9.910 -7.644 -5.876 1.00 77.19 121 GLU A O 1
ATOM 999 N N . CYS A 1 122 ? -10.340 -6.831 -3.863 1.00 85.00 122 CYS A N 1
ATOM 1000 C CA . CYS A 1 122 ? -8.937 -6.603 -3.522 1.00 85.00 122 CYS A CA 1
ATOM 1001 C C . CYS A 1 122 ? -8.668 -7.084 -2.101 1.00 85.00 122 CYS A C 1
ATOM 1003 O O . CYS A 1 122 ? -9.475 -6.873 -1.198 1.00 85.00 122 CYS A O 1
ATOM 1005 N N . THR A 1 123 ? -7.485 -7.650 -1.876 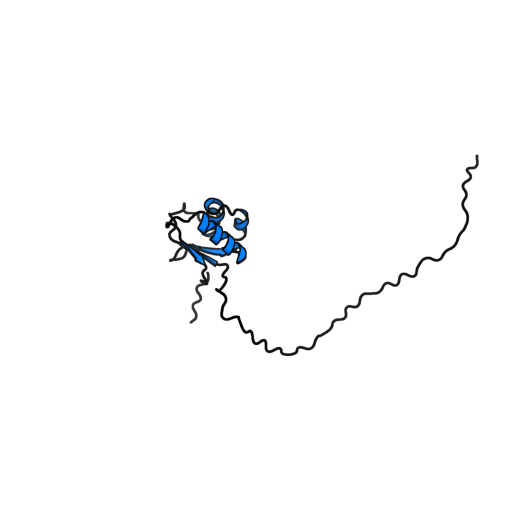1.00 89.62 123 THR A N 1
ATOM 1006 C CA . THR A 1 123 ? -6.994 -7.947 -0.529 1.00 89.62 123 THR A CA 1
ATOM 1007 C C . THR A 1 123 ? -5.694 -7.199 -0.280 1.00 89.62 123 THR A C 1
ATOM 1009 O O . THR A 1 123 ? -4.763 -7.291 -1.077 1.00 89.62 123 THR A O 1
ATOM 1012 N N . LEU A 1 124 ? -5.601 -6.509 0.857 1.00 90.94 124 LEU A N 1
ATOM 1013 C CA . LEU A 1 124 ? -4.385 -5.840 1.307 1.00 90.94 124 LEU A CA 1
ATOM 1014 C C . LEU A 1 124 ? -4.003 -6.346 2.698 1.00 90.94 124 LEU A C 1
ATOM 1016 O O . LEU A 1 124 ? -4.831 -6.352 3.608 1.00 90.94 124 LEU A O 1
ATOM 1020 N N . LYS A 1 125 ? -2.764 -6.823 2.857 1.00 91.38 125 LYS A N 1
ATOM 1021 C CA . LYS A 1 125 ? -2.262 -7.368 4.130 1.00 91.38 125 LYS A CA 1
ATOM 1022 C C . LYS A 1 125 ? -0.828 -6.940 4.396 1.00 91.38 125 LYS A C 1
ATOM 1024 O O . LYS A 1 125 ? -0.035 -6.833 3.461 1.00 91.38 125 LYS A O 1
ATOM 1029 N N . THR A 1 126 ? -0.488 -6.768 5.668 1.00 90.69 126 THR A N 1
ATOM 1030 C CA . THR A 1 126 ? 0.900 -6.615 6.120 1.00 90.69 126 THR A CA 1
ATOM 1031 C C . THR A 1 126 ? 1.687 -7.906 5.895 1.00 90.69 126 THR A C 1
ATOM 1033 O O . THR A 1 126 ? 1.121 -9.003 5.824 1.00 90.69 126 THR A O 1
ATOM 1036 N N . THR A 1 127 ? 3.001 -7.797 5.700 1.00 86.62 127 THR A N 1
ATOM 1037 C CA . THR A 1 127 ? 3.845 -8.957 5.386 1.00 86.62 127 THR A CA 1
ATOM 1038 C C . THR A 1 127 ? 5.290 -8.751 5.813 1.00 86.62 127 THR A C 1
ATOM 1040 O O . THR A 1 127 ? 5.869 -7.695 5.611 1.00 86.62 127 THR A O 1
ATOM 1043 N N . MET A 1 128 ? 5.933 -9.802 6.321 1.00 84.88 128 MET A N 1
ATOM 1044 C CA . MET A 1 128 ? 7.376 -9.791 6.600 1.00 84.88 128 MET A CA 1
ATOM 1045 C C . MET A 1 128 ? 8.234 -10.175 5.391 1.00 84.88 128 MET A C 1
ATOM 1047 O O . MET A 1 128 ? 9.463 -10.150 5.483 1.00 84.88 128 MET A O 1
ATOM 1051 N N . LYS A 1 129 ? 7.612 -10.542 4.259 1.00 81.50 129 LYS A N 1
ATOM 1052 C CA . LYS A 1 129 ? 8.344 -10.971 3.062 1.00 81.50 129 LYS A CA 1
ATOM 1053 C C . LYS A 1 129 ? 9.401 -9.940 2.664 1.00 81.50 129 LYS A C 1
ATOM 1055 O O . LYS A 1 129 ? 9.159 -8.736 2.655 1.00 81.50 129 LYS A O 1
ATOM 1060 N N . SER A 1 130 ? 10.578 -10.461 2.352 1.00 75.31 130 SER A N 1
ATOM 1061 C CA . SER A 1 130 ? 11.717 -9.718 1.833 1.00 75.31 130 SER A CA 1
ATOM 1062 C C . SER A 1 130 ? 11.577 -9.523 0.320 1.00 75.31 130 SER A C 1
ATOM 1064 O O . SER A 1 130 ? 11.025 -10.384 -0.365 1.00 75.31 130 SER A O 1
ATOM 1066 N N . PHE A 1 131 ? 12.105 -8.409 -0.191 1.00 79.06 131 PHE A N 1
ATOM 1067 C CA . PHE A 1 131 ? 12.273 -8.166 -1.629 1.00 79.06 131 PHE A CA 1
ATOM 1068 C C . PHE A 1 131 ? 13.457 -8.950 -2.211 1.00 79.06 131 PHE A C 1
ATOM 1070 O O . PHE A 1 131 ? 13.510 -9.190 -3.412 1.00 79.06 131 PHE A O 1
ATOM 1077 N N . PHE A 1 132 ? 14.386 -9.384 -1.356 1.00 70.19 132 PHE A N 1
ATOM 1078 C CA . PHE A 1 132 ? 15.502 -10.244 -1.724 1.00 70.19 132 PHE A CA 1
ATOM 1079 C C . PHE A 1 132 ? 15.124 -11.719 -1.544 1.00 70.19 132 PHE A C 1
ATOM 1081 O O . PHE A 1 132 ? 14.624 -12.078 -0.467 1.00 70.19 132 PHE A O 1
ATOM 1088 N N . PRO A 1 133 ? 15.409 -12.592 -2.524 1.00 54.34 133 PRO A N 1
ATOM 1089 C CA . PRO A 1 133 ? 15.425 -14.025 -2.288 1.00 54.34 133 PRO A CA 1
ATOM 1090 C C . PRO A 1 133 ? 16.629 -14.338 -1.389 1.00 54.34 133 PRO A C 1
ATOM 1092 O O . PRO A 1 133 ? 17.758 -14.439 -1.859 1.00 54.34 133 PRO A O 1
ATOM 1095 N N . MET A 1 134 ? 16.423 -14.440 -0.074 1.00 48.66 134 MET A N 1
ATOM 1096 C CA . MET A 1 134 ? 17.434 -15.052 0.791 1.00 48.66 134 MET A CA 1
ATOM 1097 C C . MET A 1 134 ? 17.396 -16.564 0.552 1.00 48.66 134 MET A C 1
ATOM 1099 O O . MET A 1 134 ? 16.586 -17.269 1.150 1.00 48.66 134 MET A O 1
ATOM 1103 N N . GLU A 1 135 ? 18.265 -17.065 -0.326 1.00 40.28 135 GLU A N 1
ATOM 1104 C CA . GLU A 1 135 ? 18.720 -18.453 -0.233 1.00 40.28 135 GLU A CA 1
ATOM 1105 C C . GLU A 1 135 ? 19.631 -18.544 0.996 1.00 40.28 135 GLU A C 1
ATOM 1107 O O . GLU A 1 135 ? 20.804 -18.179 0.935 1.00 40.28 135 GLU A O 1
ATOM 1112 N N . ILE A 1 136 ? 19.097 -18.993 2.132 1.00 47.25 136 ILE A N 1
ATOM 1113 C CA . ILE A 1 136 ? 19.956 -19.498 3.206 1.00 47.25 136 ILE A CA 1
ATOM 1114 C C . ILE A 1 136 ? 20.338 -20.917 2.779 1.00 47.25 136 ILE A C 1
ATOM 1116 O O . ILE A 1 136 ? 19.491 -21.809 2.797 1.00 47.25 136 ILE A O 1
ATOM 1120 N N . ARG A 1 137 ? 21.575 -21.080 2.303 1.00 37.75 137 ARG A N 1
ATOM 1121 C CA . ARG A 1 137 ? 22.199 -22.388 2.070 1.00 37.75 137 ARG A CA 1
ATOM 1122 C C . ARG A 1 137 ? 22.843 -22.899 3.347 1.00 37.75 137 ARG A C 1
ATOM 1124 O O . ARG A 1 137 ? 23.428 -22.060 4.067 1.00 37.75 137 ARG A O 1
#

pLDDT: mean 70.65, std 22.56, range [37.38, 96.31]

Foldseek 3Di:
DDDDDDDDDDDDDDDDDDPPPDDPPVPPPDPDPPPPPPPPPPDDPPLFQKKFKAQADDDPDDVDLLVVVLCCCCVQLVNNVQSVQWPDWDQDPGGIMTGGNDSVVVVSSVVSCVVRVVDPRMDMDDDPDDPDPPPPD

Organism: Lucilia cuprina (NCBI:txid7375)

Secondary structure (DSSP, 8-state):
-PPP-------------------------------------TTS----SEEEEES-------SSHHHHHHHIIIIII--GGGGGGEEEEEEETTEEEEEES-HHHHHHHHHHHHHH--STT-EEEE----SS-----

Radius of gyration: 31.49 Å; chains: 1; bounding box: 50×106×52 Å

Sequence (137 aa):
MYARLFLKLSAFYVLISITRAATFDLCVTKRENINANLRYPVNDEIQTNRLLLRDCPAYPFVDNAVDHIRSFIVNKLDLPHLEWRILQATYTDKGLLFEMSSSKNVEEILEQFALKLQNKECTLKTTMKSFFPMEIR